Protein AF-A0A2V8YRZ8-F1 (afdb_monomer_lite)

Secondary structure (DSSP, 8-state):
--HHHHHHHTTSS------GGG-S-----PPPPPP-EEEE-HHHHHHH-HHHHHHHHHHHH---EEEEEEEESSHHHHS---TTSPPPSSS-SS--SS---EESS---HHHHTTSS--S-B-SSSTT--HHHHHHHHHHTTT-EEEEEE-----TTSTTGGGTSPPPTTS--

Foldseek 3Di:
DDPVVVVVVVVPDDDDPDPPPPPPDPPPPDDPDDADEDQAAPQQCVFVNQLVVLVCCCVPPVHQEYAYAQFEQDCPRHAADDPPDDHDPDGDPDHDPPRGTFGLADDDCVVCVPPQDDPRHGPPDPPGHSCVRRVVVSVVVNHHYHHDYDPDDDPPRGPCVVVDDAPPVRHD

Structure (mmCIF, N/CA/C/O backbone):
data_AF-A0A2V8YRZ8-F1
#
_entry.id   AF-A0A2V8YRZ8-F1
#
loop_
_atom_site.group_PDB
_atom_site.id
_atom_site.type_symbol
_atom_site.label_atom_id
_atom_site.label_alt_id
_atom_site.label_comp_id
_atom_site.label_asym_id
_atom_site.label_entity_id
_atom_site.label_seq_id
_atom_site.pdbx_PDB_ins_code
_atom_site.Cartn_x
_atom_site.Cartn_y
_atom_site.Cartn_z
_atom_site.occupancy
_atom_site.B_iso_or_equiv
_atom_site.auth_seq_id
_atom_site.auth_comp_id
_atom_site.auth_asym_id
_atom_site.auth_atom_id
_atom_site.pdbx_PDB_model_num
ATOM 1 N N . MET A 1 1 ? 20.603 -13.160 47.004 1.00 51.78 1 MET A N 1
ATOM 2 C CA . MET A 1 1 ? 19.714 -12.010 47.269 1.00 51.78 1 MET A CA 1
ATOM 3 C C . MET A 1 1 ? 18.658 -11.934 46.185 1.00 51.78 1 MET A C 1
ATOM 5 O O . MET A 1 1 ? 18.992 -11.750 45.020 1.00 51.78 1 MET A O 1
ATOM 9 N N . ASN A 1 2 ? 17.401 -12.146 46.560 1.00 67.12 2 ASN A N 1
ATOM 10 C CA . ASN A 1 2 ? 16.240 -12.102 45.666 1.00 67.12 2 ASN A CA 1
ATOM 11 C C . ASN A 1 2 ? 15.573 -10.711 45.749 1.00 67.12 2 ASN A C 1
ATOM 13 O O . ASN A 1 2 ? 15.524 -10.115 46.822 1.00 67.12 2 ASN A O 1
ATOM 17 N N . ARG A 1 3 ? 15.013 -10.206 44.636 1.00 64.44 3 ARG A N 1
ATOM 18 C CA . ARG A 1 3 ? 14.199 -8.968 44.553 1.00 64.44 3 ARG A CA 1
ATOM 19 C C . ARG A 1 3 ? 13.188 -8.796 45.697 1.00 64.44 3 ARG A C 1
ATOM 21 O O . ARG A 1 3 ? 12.926 -7.670 46.107 1.00 64.44 3 ARG A O 1
ATOM 28 N N . ARG A 1 4 ? 12.619 -9.895 46.200 1.00 64.31 4 ARG A N 1
ATOM 29 C CA . ARG A 1 4 ? 11.655 -9.891 47.309 1.00 64.31 4 ARG A CA 1
ATOM 30 C C . ARG A 1 4 ? 12.290 -9.485 48.645 1.00 64.31 4 ARG A C 1
ATOM 32 O O . ARG A 1 4 ? 11.663 -8.743 49.389 1.00 64.31 4 ARG A O 1
ATOM 39 N N . GLU A 1 5 ? 13.524 -9.908 48.912 1.00 63.41 5 GLU A N 1
ATOM 40 C CA . GLU A 1 5 ? 14.254 -9.536 50.133 1.00 63.41 5 GLU A CA 1
ATOM 41 C C . GLU A 1 5 ? 14.641 -8.054 50.098 1.00 63.41 5 GLU A C 1
ATOM 43 O O . GLU A 1 5 ? 14.455 -7.347 51.079 1.00 63.41 5 GLU A O 1
ATOM 48 N N . PHE A 1 6 ? 15.073 -7.546 48.938 1.00 67.19 6 PHE A N 1
ATOM 49 C CA . PHE A 1 6 ? 15.437 -6.134 48.767 1.00 67.19 6 PHE A CA 1
ATOM 50 C C . PHE A 1 6 ? 14.261 -5.172 49.024 1.00 67.19 6 PHE A C 1
ATOM 52 O O . PHE A 1 6 ? 14.433 -4.130 49.651 1.00 67.19 6 PHE A O 1
ATOM 59 N N . MET A 1 7 ? 13.052 -5.537 48.583 1.00 66.56 7 MET A N 1
ATOM 60 C CA . MET A 1 7 ? 11.843 -4.728 48.796 1.00 66.56 7 MET A CA 1
ATOM 61 C C . MET A 1 7 ? 11.386 -4.701 50.261 1.00 66.56 7 MET A C 1
ATOM 63 O O . MET A 1 7 ? 10.820 -3.706 50.704 1.00 66.56 7 MET A O 1
ATOM 67 N N . GLN A 1 8 ? 11.633 -5.770 51.022 1.00 56.19 8 GLN A N 1
ATOM 68 C CA . GLN A 1 8 ? 11.263 -5.826 52.438 1.00 56.19 8 GLN A CA 1
ATOM 69 C C . GLN A 1 8 ? 12.198 -4.976 53.305 1.00 56.19 8 GLN A C 1
ATOM 71 O O . GLN A 1 8 ? 11.739 -4.338 54.249 1.00 56.19 8 GLN A O 1
ATOM 76 N N . THR A 1 9 ? 13.481 -4.878 52.946 1.00 54.22 9 THR A N 1
ATOM 77 C CA . THR A 1 9 ? 14.449 -4.045 53.677 1.00 54.22 9 THR A CA 1
ATOM 78 C C . THR A 1 9 ? 14.225 -2.542 53.461 1.00 54.22 9 THR A C 1
ATOM 80 O O . THR A 1 9 ? 14.548 -1.743 54.336 1.00 54.22 9 THR A O 1
ATOM 83 N N . ALA A 1 10 ? 13.619 -2.135 52.338 1.00 52.03 10 ALA A N 1
ATOM 84 C CA . ALA A 1 10 ? 13.367 -0.725 52.018 1.00 52.03 10 ALA A CA 1
ATOM 85 C C . ALA A 1 10 ? 12.215 -0.083 52.824 1.00 52.03 10 ALA A C 1
ATOM 87 O O . ALA A 1 10 ? 12.113 1.139 52.870 1.00 52.03 10 ALA A O 1
ATOM 88 N N . LEU A 1 11 ? 11.366 -0.879 53.483 1.00 48.22 11 LEU A N 1
ATOM 89 C CA . LEU A 1 11 ? 10.235 -0.387 54.285 1.00 48.22 11 LEU A CA 1
ATOM 90 C C . LEU A 1 11 ? 10.583 -0.149 55.768 1.00 48.22 11 LEU A C 1
ATOM 92 O O . LEU A 1 11 ? 9.732 0.301 56.529 1.00 48.22 11 LEU A O 1
ATOM 96 N N . GLY A 1 12 ? 11.816 -0.450 56.190 1.00 52.81 12 GLY A N 1
ATOM 97 C CA . GLY A 1 12 ? 12.195 -0.508 57.607 1.00 52.81 12 GLY A CA 1
ATOM 98 C C . GLY A 1 12 ? 12.872 0.726 58.212 1.00 52.81 12 GLY A C 1
ATOM 99 O O . GLY A 1 12 ? 13.156 0.705 59.405 1.00 52.81 12 GLY A O 1
ATOM 100 N N . ALA A 1 13 ? 13.160 1.792 57.459 1.00 52.31 13 ALA A N 1
ATOM 101 C CA . ALA A 1 13 ? 13.890 2.934 58.018 1.00 52.31 13 ALA A CA 1
ATOM 102 C C . ALA A 1 13 ? 13.554 4.265 57.332 1.00 52.31 13 ALA A C 1
ATOM 104 O O . ALA A 1 13 ? 14.232 4.659 56.390 1.00 52.31 13 ALA A O 1
ATOM 105 N N . ALA A 1 14 ? 12.523 4.956 57.832 1.00 47.19 14 ALA A N 1
ATOM 106 C CA . ALA A 1 14 ? 12.484 6.415 58.004 1.00 47.19 14 ALA A CA 1
ATOM 107 C C . ALA A 1 14 ? 11.095 6.836 58.513 1.00 47.19 14 ALA A C 1
ATOM 109 O O . ALA A 1 14 ? 10.161 7.024 57.737 1.00 47.19 14 ALA A O 1
ATOM 110 N N . VAL A 1 15 ? 10.963 7.024 59.828 1.00 52.25 15 VAL A N 1
ATOM 111 C CA . VAL A 1 15 ? 9.918 7.896 60.373 1.00 52.25 15 VAL A CA 1
ATOM 112 C C . VAL A 1 15 ? 10.391 9.327 60.133 1.00 52.25 15 VAL A C 1
ATOM 114 O O . VAL A 1 15 ? 11.223 9.847 60.871 1.00 52.25 15 VAL A O 1
ATOM 117 N N . LEU A 1 16 ? 9.892 9.945 59.067 1.00 47.53 16 LEU A N 1
ATOM 118 C CA . LEU A 1 16 ? 9.910 11.390 58.876 1.00 47.53 16 LEU A CA 1
ATOM 119 C C . LEU A 1 16 ? 8.460 11.814 58.661 1.00 47.53 16 LEU A C 1
ATOM 121 O O . LEU A 1 16 ? 7.793 11.351 57.738 1.00 47.53 16 LEU A O 1
ATOM 125 N N . THR A 1 17 ? 7.962 12.662 59.553 1.00 52.53 17 THR A N 1
ATOM 126 C CA . THR A 1 17 ? 6.680 13.351 59.418 1.00 52.53 17 THR A CA 1
ATOM 127 C C . THR A 1 17 ? 6.748 14.260 58.193 1.00 52.53 17 THR A C 1
ATOM 129 O O . THR A 1 17 ? 7.274 15.369 58.266 1.00 52.53 17 THR A 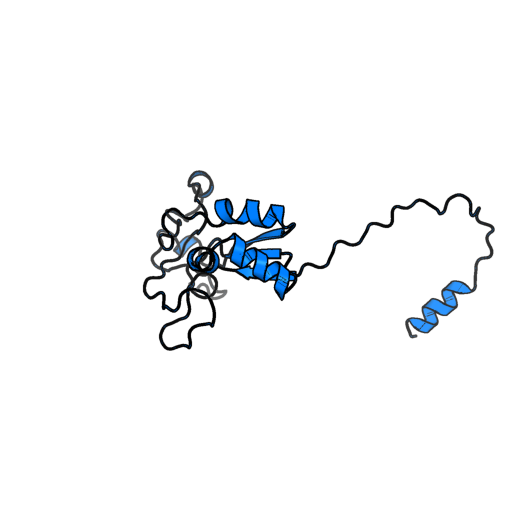O 1
ATOM 132 N N . VAL A 1 18 ? 6.270 13.765 57.053 1.00 47.28 18 VAL A N 1
ATOM 133 C CA . VAL A 1 18 ? 6.090 14.549 55.830 1.00 47.28 18 VAL A CA 1
ATOM 134 C C . VAL A 1 18 ? 4.617 14.925 55.744 1.00 47.28 18 VAL A C 1
ATOM 136 O O . VAL A 1 18 ? 3.754 14.048 55.760 1.00 47.28 18 VAL A O 1
ATOM 139 N N . ASP A 1 19 ? 4.351 16.230 55.674 1.00 45.72 19 ASP A N 1
ATOM 140 C CA . ASP A 1 19 ? 3.040 16.818 55.402 1.00 45.72 19 ASP A CA 1
ATOM 141 C C . ASP A 1 19 ? 2.314 16.060 54.280 1.00 45.72 19 ASP A C 1
ATOM 143 O O . ASP A 1 19 ? 2.697 16.099 53.109 1.00 45.72 19 ASP A O 1
ATOM 147 N N . THR A 1 20 ? 1.218 15.389 54.628 1.00 49.53 20 THR A N 1
ATOM 148 C CA . THR A 1 20 ? 0.373 14.621 53.700 1.00 49.53 20 THR A CA 1
ATOM 149 C C . THR A 1 20 ? -0.497 15.506 52.799 1.00 49.53 20 THR A C 1
ATOM 151 O O . THR A 1 20 ? -1.265 15.000 51.985 1.00 49.53 20 THR A O 1
ATOM 154 N N . ALA A 1 21 ? -0.357 16.832 52.875 1.00 49.47 21 ALA A N 1
ATOM 155 C CA . ALA A 1 21 ? -1.222 17.786 52.181 1.00 49.47 21 ALA A CA 1
ATOM 156 C C . ALA A 1 21 ? -0.787 18.144 50.743 1.00 49.47 21 ALA A C 1
ATOM 158 O O . ALA A 1 21 ? -1.409 19.001 50.118 1.00 49.47 21 ALA A O 1
ATOM 159 N N . ARG A 1 22 ? 0.266 17.525 50.185 1.00 50.34 22 ARG A N 1
ATOM 160 C CA . ARG A 1 22 ? 0.750 17.838 48.819 1.00 50.34 22 ARG A CA 1
ATOM 161 C C . ARG A 1 22 ? 1.078 16.640 47.923 1.00 50.34 22 ARG A C 1
ATOM 163 O O . ARG A 1 22 ? 1.748 16.801 46.909 1.00 50.34 22 ARG A O 1
ATOM 170 N N . ALA A 1 23 ? 0.568 15.452 48.239 1.00 50.47 23 ALA A N 1
ATOM 171 C CA . ALA A 1 23 ? 0.770 14.2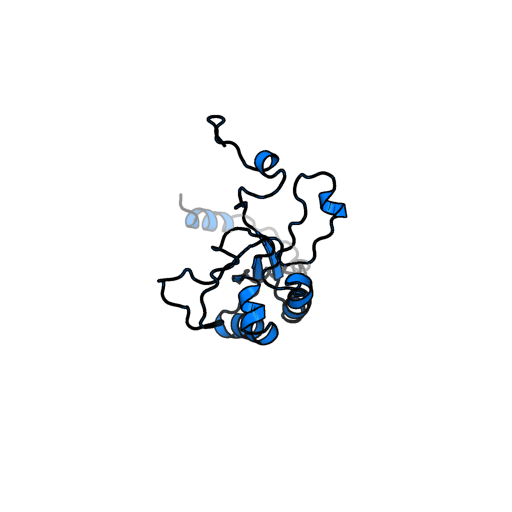52 47.415 1.00 50.47 23 ALA A CA 1
ATOM 172 C C . ALA A 1 23 ? -0.425 13.907 46.502 1.00 50.47 23 ALA A C 1
ATOM 174 O O . ALA A 1 23 ? -0.556 12.765 46.071 1.00 50.47 23 ALA A O 1
ATOM 175 N N . ALA A 1 24 ? -1.303 14.865 46.202 1.00 56.06 24 ALA A N 1
ATOM 176 C CA . ALA A 1 24 ? -2.483 14.640 45.373 1.00 56.06 24 ALA A CA 1
ATOM 177 C C . ALA A 1 24 ? -2.587 15.703 44.274 1.00 56.06 24 ALA A C 1
ATOM 179 O O . ALA A 1 24 ? -3.411 16.594 44.390 1.00 56.06 24 ALA A O 1
ATOM 180 N N . ASP A 1 25 ? -1.700 15.646 43.273 1.00 56.97 25 ASP A N 1
ATOM 181 C CA . ASP A 1 25 ? -2.041 15.965 41.869 1.00 56.97 25 ASP A CA 1
ATOM 182 C C . ASP A 1 25 ? -0.844 15.770 40.920 1.00 56.97 25 ASP A C 1
ATOM 184 O O . ASP A 1 25 ? -0.484 16.628 40.115 1.00 56.97 25 ASP A O 1
ATOM 188 N N . THR A 1 26 ? -0.161 14.624 40.999 1.00 58.34 26 THR A N 1
ATOM 189 C CA . THR A 1 26 ? 0.648 14.231 39.837 1.00 58.34 26 THR A CA 1
ATOM 190 C C . THR A 1 26 ? -0.321 13.569 38.866 1.00 58.34 26 THR A C 1
ATOM 192 O O . THR A 1 26 ? -0.797 12.482 39.199 1.00 58.34 26 THR A O 1
ATOM 195 N N . PRO A 1 27 ? -0.662 14.171 37.705 1.00 58.66 27 PRO A N 1
ATOM 196 C CA . PRO A 1 27 ? -1.512 13.503 36.736 1.00 58.66 27 PRO A CA 1
ATOM 197 C C . PRO A 1 27 ? -0.825 12.195 36.375 1.00 58.66 27 PRO A C 1
ATOM 199 O O . PRO A 1 27 ? 0.260 12.178 35.785 1.00 58.66 27 PRO A O 1
ATOM 202 N N . GLN A 1 28 ? -1.430 11.089 36.800 1.00 62.88 28 GLN A N 1
ATOM 203 C CA . GLN A 1 28 ? -0.944 9.766 36.479 1.00 62.88 28 GLN A CA 1
ATOM 204 C C . GLN A 1 28 ? -1.065 9.641 34.968 1.00 62.88 28 GLN A C 1
ATOM 206 O O . GLN A 1 28 ? -2.160 9.439 34.445 1.00 62.88 28 GLN A O 1
ATOM 211 N N . ARG A 1 29 ? 0.052 9.862 34.260 1.00 65.56 29 ARG A N 1
ATOM 212 C CA . ARG A 1 29 ? 0.131 9.728 32.804 1.00 65.56 29 ARG A CA 1
ATOM 213 C C . ARG A 1 29 ? -0.464 8.371 32.464 1.00 65.56 29 ARG A C 1
ATOM 215 O O . ARG A 1 29 ? 0.150 7.341 32.751 1.00 65.56 29 ARG A O 1
ATOM 222 N N . GLN A 1 30 ? -1.669 8.378 31.896 1.00 73.81 30 GLN A N 1
ATOM 223 C CA . GLN A 1 30 ? -2.284 7.164 31.394 1.00 73.81 30 GLN A CA 1
ATOM 224 C C . GLN A 1 30 ? -1.292 6.569 30.404 1.00 73.81 30 GLN A C 1
ATOM 226 O O . GLN A 1 30 ? -0.871 7.229 29.449 1.00 73.81 30 GLN A O 1
ATOM 231 N N . ARG A 1 31 ? -0.835 5.346 30.688 1.00 77.69 31 ARG A N 1
ATOM 232 C CA . ARG A 1 31 ? 0.036 4.640 29.757 1.00 77.69 31 ARG A CA 1
ATOM 233 C C . ARG A 1 31 ? -0.746 4.499 28.451 1.00 77.69 31 ARG A C 1
ATOM 235 O O . ARG A 1 31 ? -1.888 4.042 28.511 1.00 77.69 31 ARG A O 1
ATOM 242 N N . PRO A 1 32 ? -0.167 4.885 27.302 1.00 80.62 32 PRO A N 1
ATOM 243 C CA . PRO A 1 32 ? -0.818 4.669 26.022 1.00 80.62 32 PRO A CA 1
ATOM 244 C C . PRO A 1 32 ? -1.233 3.203 25.892 1.00 80.62 32 PRO A C 1
ATOM 246 O O . PRO A 1 32 ? -0.493 2.316 26.333 1.00 80.62 32 PRO A O 1
ATOM 249 N N . ALA A 1 33 ? -2.397 2.958 25.290 1.00 85.94 33 ALA A N 1
ATOM 250 C CA . ALA A 1 33 ? -2.820 1.603 24.964 1.00 85.94 33 ALA A CA 1
ATOM 251 C C . ALA A 1 33 ? -1.717 0.885 24.156 1.00 85.94 33 ALA A C 1
ATOM 253 O O . ALA A 1 33 ? -1.040 1.532 23.341 1.00 85.94 33 ALA A O 1
ATOM 254 N N . PRO A 1 34 ? -1.505 -0.427 24.377 1.00 93.06 34 PRO A N 1
ATOM 255 C CA . PRO A 1 34 ? -0.549 -1.190 23.589 1.00 93.06 34 PRO A CA 1
ATOM 256 C C . PRO A 1 34 ? -0.942 -1.153 22.110 1.00 93.06 34 PRO A C 1
ATOM 258 O O . PRO A 1 34 ? -2.123 -1.139 21.764 1.00 93.06 34 PRO A O 1
ATOM 261 N N . MET A 1 35 ? 0.060 -1.124 21.236 1.00 95.81 35 MET A N 1
ATOM 262 C CA . MET A 1 35 ? -0.170 -1.164 19.797 1.00 95.81 35 MET A CA 1
ATOM 263 C C . MET A 1 35 ? -0.426 -2.607 19.355 1.00 95.81 35 MET A C 1
ATOM 265 O O . MET A 1 35 ? 0.415 -3.473 19.591 1.00 95.81 35 MET A O 1
ATOM 269 N N . ILE A 1 36 ? -1.555 -2.839 18.690 1.00 98.06 36 ILE A N 1
ATOM 270 C CA . ILE A 1 36 ? -1.892 -4.085 18.001 1.00 98.06 36 ILE A CA 1
ATOM 271 C C . ILE A 1 36 ? -1.863 -3.770 16.507 1.00 98.06 36 ILE A C 1
ATOM 273 O O . ILE A 1 36 ? -2.725 -3.053 15.990 1.00 98.06 36 ILE A O 1
ATOM 277 N N . GLY A 1 37 ? -0.793 -4.224 15.859 1.00 97.94 37 GLY A N 1
ATOM 278 C CA . GLY A 1 37 ? -0.458 -3.886 14.483 1.00 97.94 37 GLY A CA 1
ATOM 279 C C . GLY A 1 37 ? -0.879 -4.954 13.482 1.00 97.94 37 GLY A C 1
ATOM 280 O O . GLY A 1 37 ? -0.767 -6.140 13.782 1.00 97.94 37 GLY A O 1
ATOM 281 N N . ILE A 1 38 ? -1.271 -4.535 12.279 1.00 98.06 38 ILE A N 1
ATOM 282 C CA . ILE A 1 38 ? -1.424 -5.418 11.119 1.00 98.06 38 ILE A CA 1
ATOM 283 C C . ILE A 1 38 ? -0.651 -4.881 9.917 1.00 98.06 38 ILE A C 1
ATOM 285 O O . ILE A 1 38 ? -0.649 -3.680 9.647 1.00 98.06 38 ILE A O 1
ATOM 289 N N . GLN A 1 39 ? 0.002 -5.789 9.205 1.00 97.25 39 GLN A N 1
ATOM 290 C CA . GLN A 1 39 ? 0.609 -5.554 7.903 1.00 97.25 39 GLN A CA 1
ATOM 291 C C . GLN A 1 39 ? -0.448 -5.748 6.817 1.00 97.25 39 GLN A C 1
ATOM 293 O O . GLN A 1 39 ? -1.125 -6.773 6.804 1.00 97.25 39 GLN A O 1
ATOM 298 N N . VAL A 1 40 ? -0.622 -4.763 5.937 1.00 97.31 40 VAL A N 1
ATOM 299 C CA . VAL A 1 40 ? -1.690 -4.792 4.929 1.00 97.31 40 VAL A CA 1
ATOM 300 C C . VAL A 1 40 ? -1.251 -4.125 3.627 1.00 97.31 40 VAL A C 1
ATOM 302 O O . VAL A 1 40 ? -0.681 -3.032 3.632 1.00 97.31 40 VAL A O 1
ATOM 305 N N . GLY A 1 41 ? -1.508 -4.798 2.507 1.00 95.88 41 GLY A N 1
ATOM 306 C CA . GLY A 1 41 ? -1.209 -4.304 1.164 1.00 95.88 41 GLY A CA 1
ATOM 307 C C . GLY A 1 41 ? -2.367 -3.523 0.543 1.00 95.88 41 GLY A C 1
ATOM 308 O O . GLY A 1 41 ? -3.516 -3.629 0.972 1.00 95.88 41 GLY A O 1
ATOM 309 N N . ALA A 1 42 ? -2.072 -2.755 -0.509 1.00 96.88 42 ALA A N 1
ATOM 310 C CA . ALA A 1 42 ? -3.082 -1.989 -1.240 1.00 96.88 42 ALA A CA 1
ATOM 311 C C . ALA A 1 42 ? -4.194 -2.883 -1.827 1.00 96.88 42 ALA A C 1
ATOM 313 O O . ALA A 1 42 ? -5.365 -2.503 -1.785 1.00 96.88 42 ALA A O 1
ATOM 314 N N . ALA A 1 43 ? -3.843 -4.091 -2.285 1.00 95.31 43 ALA A N 1
ATOM 315 C CA . ALA A 1 43 ? -4.776 -5.054 -2.865 1.00 95.31 43 ALA A CA 1
ATOM 316 C C . ALA A 1 43 ? -5.956 -5.394 -1.938 1.00 95.31 43 ALA 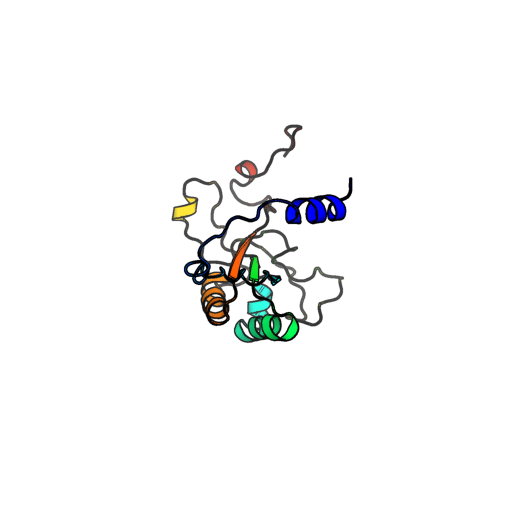A C 1
ATOM 318 O O . ALA A 1 43 ? -7.081 -5.488 -2.419 1.00 95.31 43 ALA A O 1
ATOM 319 N N . SER A 1 44 ? -5.745 -5.493 -0.618 1.00 95.75 44 SER A N 1
ATOM 320 C CA . SER A 1 44 ? -6.828 -5.761 0.342 1.00 95.75 44 SER A CA 1
ATOM 321 C C . SER A 1 44 ? -7.913 -4.682 0.288 1.00 95.75 44 SER A C 1
ATOM 323 O O . SER A 1 44 ? -9.102 -4.985 0.275 1.00 95.75 44 SER A O 1
ATOM 325 N N . PHE A 1 45 ? -7.517 -3.411 0.196 1.00 97.69 45 PHE A N 1
ATOM 326 C CA . PHE A 1 45 ? -8.461 -2.294 0.122 1.00 97.69 45 PHE A CA 1
ATOM 327 C C . PHE A 1 45 ? -9.127 -2.173 -1.249 1.00 97.69 45 PHE A C 1
ATOM 329 O O . PHE A 1 45 ? -10.291 -1.785 -1.324 1.00 97.69 45 PHE A O 1
ATOM 336 N N . VAL A 1 46 ? -8.398 -2.497 -2.319 1.00 96.69 46 VAL A N 1
ATOM 337 C CA . VAL A 1 46 ? -8.931 -2.510 -3.690 1.00 96.69 46 VAL A CA 1
ATOM 338 C C . VAL A 1 46 ? -9.971 -3.616 -3.863 1.00 96.69 46 VAL A C 1
ATOM 340 O O . VAL A 1 46 ? -10.993 -3.400 -4.511 1.00 96.69 46 VAL A O 1
ATOM 343 N N . ASP A 1 47 ? -9.722 -4.789 -3.285 1.00 95.75 47 ASP A N 1
ATOM 344 C CA . ASP A 1 47 ? -10.570 -5.963 -3.469 1.00 95.75 47 ASP A CA 1
ATOM 345 C C . ASP A 1 47 ? -11.790 -5.955 -2.538 1.00 95.75 47 ASP A C 1
ATOM 347 O O . ASP A 1 47 ? -12.888 -6.300 -2.971 1.00 95.75 47 ASP A O 1
ATOM 351 N N . GLU A 1 48 ? -11.617 -5.550 -1.278 1.00 97.00 48 GLU A N 1
ATOM 352 C CA . GLU A 1 48 ? -12.654 -5.682 -0.241 1.00 97.00 48 GLU A CA 1
ATOM 353 C C . GLU A 1 48 ? -13.269 -4.342 0.191 1.00 97.00 48 GLU A C 1
ATOM 355 O O . GLU A 1 48 ? -14.294 -4.310 0.876 1.00 97.00 48 GLU A O 1
ATOM 360 N N . GLY A 1 49 ? -12.667 -3.227 -0.226 1.00 98.06 49 GLY A N 1
ATOM 361 C CA . GLY A 1 49 ? -13.066 -1.879 0.162 1.00 98.06 49 GLY A CA 1
ATOM 362 C C . GLY A 1 49 ? -12.414 -1.401 1.463 1.00 98.06 49 GLY A C 1
ATOM 363 O O . GLY A 1 49 ? -12.095 -2.167 2.369 1.00 98.06 49 GLY A O 1
ATOM 364 N N . ILE A 1 50 ? -12.244 -0.082 1.580 1.00 98.69 50 ILE A N 1
ATOM 365 C CA . ILE A 1 50 ? -11.522 0.542 2.701 1.00 98.69 50 ILE A CA 1
ATOM 366 C C . ILE A 1 50 ? -12.275 0.390 4.022 1.00 98.69 50 ILE A C 1
ATOM 368 O O . ILE A 1 50 ? -11.735 -0.160 4.978 1.00 98.69 50 ILE A O 1
ATOM 372 N N . ASP A 1 51 ? -13.514 0.881 4.089 1.00 98.69 51 ASP A N 1
ATOM 373 C CA . ASP A 1 51 ? -14.292 0.854 5.330 1.00 98.69 51 ASP A CA 1
ATOM 374 C C . ASP A 1 51 ? -14.535 -0.587 5.837 1.00 98.69 51 ASP A C 1
ATOM 376 O O . ASP A 1 51 ? -14.235 -0.834 7.005 1.00 98.69 51 ASP A O 1
ATOM 380 N N . PRO A 1 52 ? -14.940 -1.570 5.000 1.00 98.44 52 PRO A N 1
ATOM 381 C CA . PRO A 1 52 ? -15.121 -2.954 5.448 1.00 98.44 52 PRO A CA 1
ATOM 382 C C . PRO A 1 52 ? -13.862 -3.598 6.041 1.00 98.44 52 PRO A C 1
ATOM 384 O O . PRO A 1 52 ? -13.948 -4.280 7.065 1.00 98.44 52 PRO A O 1
ATOM 387 N N . VAL A 1 53 ? -12.695 -3.377 5.424 1.00 98.31 53 VAL A N 1
ATOM 388 C CA . VAL A 1 53 ? -11.414 -3.908 5.915 1.00 98.31 53 VAL A CA 1
ATOM 389 C C . VAL A 1 53 ? -11.070 -3.305 7.273 1.00 98.31 53 VAL A C 1
ATOM 391 O O . VAL A 1 53 ? -10.782 -4.039 8.220 1.00 98.31 53 VAL A O 1
ATOM 394 N N . LEU A 1 54 ? -11.147 -1.977 7.400 1.00 98.69 54 LEU A N 1
ATOM 395 C CA . LEU A 1 54 ? -10.837 -1.298 8.658 1.00 98.69 54 LEU A CA 1
ATOM 396 C C . LEU A 1 54 ? -11.809 -1.700 9.773 1.00 98.69 54 LEU A C 1
ATOM 398 O O . LEU A 1 54 ? -11.374 -1.963 10.893 1.00 98.69 54 LEU A O 1
ATOM 402 N N . ASP A 1 55 ? -13.102 -1.813 9.470 1.00 98.44 55 ASP A N 1
ATOM 403 C CA . ASP A 1 55 ? -14.114 -2.230 10.443 1.00 98.44 55 ASP A CA 1
ATOM 404 C C . ASP A 1 55 ? -13.880 -3.670 10.913 1.00 98.44 55 ASP A C 1
ATOM 406 O O . ASP A 1 55 ? -13.990 -3.959 12.106 1.00 98.44 55 ASP A O 1
ATOM 410 N N . ARG A 1 56 ? -13.499 -4.577 10.002 1.00 97.88 56 ARG A N 1
ATOM 411 C CA . ARG A 1 56 ? -13.142 -5.964 10.332 1.00 97.88 56 ARG A CA 1
ATOM 412 C C . ARG A 1 56 ? -11.918 -6.026 11.241 1.00 97.88 56 ARG A C 1
ATOM 414 O O . ARG A 1 56 ? -11.963 -6.685 12.276 1.00 97.88 56 ARG A O 1
ATOM 421 N N . PHE A 1 57 ? -10.852 -5.306 10.896 1.00 98.19 57 PHE A N 1
ATOM 422 C CA . PHE A 1 57 ? -9.634 -5.238 11.707 1.00 98.19 57 PHE A CA 1
ATOM 423 C C . PHE A 1 57 ? -9.922 -4.772 13.136 1.00 98.19 57 PHE A C 1
ATOM 425 O O . PHE A 1 57 ? -9.398 -5.330 14.104 1.00 98.19 57 PHE A O 1
ATOM 432 N N . GLN A 1 58 ? -10.790 -3.773 13.277 1.00 97.62 58 GLN A N 1
ATOM 433 C CA . GLN A 1 58 ? -11.162 -3.234 14.575 1.00 97.62 58 GLN A CA 1
ATOM 434 C C . GLN A 1 58 ? -12.057 -4.176 15.381 1.00 97.62 58 GLN A C 1
ATOM 436 O O . GLN A 1 58 ? -11.811 -4.387 16.569 1.00 97.62 58 GLN A O 1
ATOM 441 N N . ARG A 1 59 ? -13.084 -4.736 14.738 1.00 98.06 59 ARG A N 1
ATOM 442 C CA . ARG A 1 59 ? -14.081 -5.597 15.378 1.00 98.06 59 ARG A CA 1
ATOM 443 C C . ARG A 1 59 ? -13.498 -6.942 15.801 1.00 98.06 59 ARG A C 1
ATOM 445 O O . ARG A 1 59 ? -13.769 -7.380 16.912 1.00 98.06 59 ARG A O 1
ATOM 452 N N . ASP A 1 60 ? -12.718 -7.578 14.930 1.00 97.25 60 ASP A N 1
ATOM 453 C CA . ASP A 1 60 ? -12.357 -8.992 15.093 1.00 97.25 60 ASP A CA 1
ATOM 454 C C . ASP A 1 60 ? -11.015 -9.177 15.816 1.00 97.25 60 ASP A C 1
ATOM 456 O O . ASP A 1 60 ? -10.815 -10.177 16.502 1.00 97.25 60 ASP A O 1
ATOM 460 N N . ALA A 1 61 ? -10.096 -8.214 15.685 1.00 96.75 61 ALA A N 1
ATOM 461 C CA . ALA A 1 61 ? -8.733 -8.326 16.215 1.00 96.75 61 ALA A CA 1
ATOM 462 C C . ALA A 1 61 ? -8.267 -7.099 17.016 1.00 96.75 61 ALA A C 1
ATOM 464 O O . ALA A 1 61 ? -7.109 -7.044 17.432 1.00 96.75 61 ALA A O 1
ATOM 465 N N . HIS A 1 62 ? -9.146 -6.115 17.247 1.00 97.56 62 HIS A N 1
ATOM 466 C CA . HIS A 1 62 ? -8.828 -4.878 17.972 1.00 97.56 62 HIS A CA 1
ATOM 467 C C . HIS A 1 62 ? -7.586 -4.147 17.436 1.00 97.56 62 HIS A C 1
ATOM 469 O O . HIS A 1 62 ? -6.858 -3.495 18.191 1.00 97.56 62 HIS A O 1
ATOM 475 N N . ILE A 1 63 ? -7.341 -4.247 16.125 1.00 98.56 63 ILE A N 1
ATOM 476 C CA . ILE A 1 63 ? -6.219 -3.572 15.475 1.00 98.56 63 ILE A CA 1
ATOM 477 C C . ILE A 1 63 ? -6.329 -2.064 15.710 1.00 98.56 63 ILE A C 1
ATOM 479 O O . ILE A 1 63 ? -7.370 -1.448 15.474 1.00 98.56 63 ILE A O 1
ATOM 483 N N . ASN A 1 64 ? -5.224 -1.461 16.144 1.00 98.06 64 ASN A N 1
ATOM 484 C CA . ASN A 1 64 ? -5.094 -0.016 16.332 1.00 98.06 64 ASN A CA 1
ATOM 485 C C . ASN A 1 64 ? -3.849 0.568 15.638 1.00 98.06 64 ASN A C 1
ATOM 487 O O . ASN A 1 64 ? -3.552 1.756 15.792 1.00 98.06 64 ASN A O 1
ATOM 491 N N . GLY A 1 65 ? -3.127 -0.253 14.871 1.00 98.38 65 GLY A N 1
ATOM 492 C CA . GLY A 1 65 ? -1.984 0.144 14.058 1.00 98.38 65 GLY A CA 1
ATOM 493 C C . GLY A 1 65 ? -2.002 -0.534 12.689 1.00 98.38 65 GLY A C 1
ATOM 494 O O . GLY A 1 65 ? -2.052 -1.756 12.599 1.00 98.38 65 GLY A O 1
ATOM 495 N N . LEU A 1 66 ? -1.925 0.256 11.624 1.00 98.62 66 LEU A N 1
ATOM 496 C CA . LEU A 1 66 ? -1.784 -0.203 10.247 1.00 98.62 66 LEU A CA 1
ATOM 497 C C . LEU A 1 66 ? -0.340 -0.004 9.795 1.00 98.62 66 LEU A C 1
ATOM 499 O O . LEU A 1 66 ? 0.186 1.105 9.862 1.00 98.62 66 LEU A O 1
ATOM 503 N N . PHE A 1 67 ? 0.274 -1.067 9.297 1.00 98.25 67 PHE A N 1
ATOM 504 C CA . PHE A 1 67 ? 1.548 -1.057 8.590 1.00 98.25 67 PHE A CA 1
ATOM 505 C C . PHE A 1 67 ? 1.236 -1.279 7.115 1.00 98.25 67 PHE A C 1
ATOM 507 O O . PHE A 1 67 ? 1.123 -2.414 6.652 1.00 98.25 67 PHE A O 1
ATOM 514 N N . ILE A 1 68 ? 1.001 -0.182 6.398 1.00 98.19 68 ILE A N 1
ATOM 515 C CA . ILE A 1 68 ? 0.556 -0.235 5.005 1.00 98.19 68 ILE A CA 1
ATOM 516 C C . ILE A 1 68 ? 1.778 -0.446 4.123 1.00 98.19 68 ILE A C 1
ATOM 518 O O . ILE A 1 68 ? 2.707 0.358 4.193 1.00 98.19 68 ILE A O 1
ATOM 522 N N . ALA A 1 69 ? 1.771 -1.484 3.285 1.00 97.12 69 ALA A N 1
ATOM 523 C CA . ALA A 1 69 ? 2.802 -1.699 2.274 1.00 97.12 69 ALA A CA 1
ATOM 524 C C . ALA A 1 69 ? 2.711 -0.604 1.197 1.00 97.12 69 ALA A C 1
ATOM 526 O O . ALA A 1 69 ? 2.028 -0.745 0.184 1.00 97.12 69 ALA A O 1
ATOM 527 N N . THR A 1 70 ? 3.357 0.534 1.447 1.00 96.88 70 THR A N 1
ATOM 528 C CA . THR A 1 70 ? 3.314 1.708 0.566 1.00 96.88 70 THR A CA 1
ATOM 529 C C . THR A 1 70 ? 4.302 1.601 -0.582 1.00 96.88 70 THR A C 1
ATOM 531 O O . THR A 1 70 ? 4.101 2.232 -1.612 1.00 96.88 70 THR A O 1
ATOM 534 N N . PHE A 1 71 ? 5.376 0.828 -0.412 1.00 95.00 71 PHE A N 1
ATOM 535 C CA . PHE A 1 71 ? 6.418 0.669 -1.419 1.00 95.00 71 PHE A CA 1
ATOM 536 C C . PHE A 1 71 ? 7.011 -0.740 -1.387 1.00 95.00 71 PHE A C 1
ATOM 538 O O . PHE A 1 71 ? 7.465 -1.190 -0.336 1.00 95.00 71 PHE A O 1
ATOM 545 N N . SER A 1 72 ? 6.996 -1.436 -2.523 1.00 94.44 72 SER A N 1
ATOM 546 C CA . SER A 1 72 ? 7.496 -2.810 -2.641 1.00 94.44 72 SER A CA 1
ATOM 547 C C . SER A 1 72 ? 7.561 -3.246 -4.103 1.00 94.44 72 SER A C 1
ATOM 549 O O . SER A 1 72 ? 6.624 -2.995 -4.859 1.00 94.44 72 SER A O 1
ATOM 551 N N . TYR A 1 73 ? 8.641 -3.926 -4.499 1.00 93.75 73 TYR A N 1
ATOM 552 C CA . TYR A 1 73 ? 8.706 -4.657 -5.774 1.00 93.75 73 TYR A CA 1
ATOM 553 C C . TYR A 1 73 ? 8.631 -6.178 -5.607 1.00 93.75 73 TYR A C 1
ATOM 555 O O . TYR A 1 73 ? 8.593 -6.908 -6.599 1.00 93.75 73 TYR A O 1
ATOM 563 N N . GLY A 1 74 ? 8.635 -6.676 -4.375 1.00 90.62 74 GLY A N 1
ATOM 564 C CA . GLY A 1 74 ? 8.406 -8.070 -4.048 1.00 90.62 74 GLY A CA 1
ATOM 565 C C . GLY A 1 74 ? 6.926 -8.368 -3.828 1.00 90.62 74 GLY A C 1
ATOM 566 O O . GLY A 1 74 ? 6.103 -7.533 -3.473 1.00 90.62 74 GLY A O 1
ATOM 567 N N . ARG A 1 75 ? 6.560 -9.628 -4.036 1.00 90.38 75 ARG A N 1
ATOM 568 C CA . ARG A 1 75 ? 5.170 -10.067 -3.870 1.00 90.38 75 ARG A CA 1
ATOM 569 C C . ARG A 1 75 ? 4.784 -10.294 -2.413 1.00 90.38 75 ARG A C 1
ATOM 571 O O . ARG A 1 75 ? 3.601 -10.384 -2.123 1.00 90.38 75 ARG A O 1
ATOM 578 N N . GLY A 1 76 ? 5.766 -10.425 -1.520 1.00 89.00 76 GLY A N 1
ATOM 579 C CA . GLY A 1 76 ? 5.546 -10.881 -0.147 1.00 89.00 76 GLY A CA 1
ATOM 580 C C . GLY A 1 76 ? 4.634 -9.962 0.659 1.00 89.00 76 GLY A C 1
ATOM 581 O O . GLY A 1 76 ? 3.852 -10.454 1.465 1.00 89.00 76 GLY A O 1
ATOM 582 N N . ILE A 1 77 ? 4.715 -8.650 0.417 1.00 91.56 77 ILE A N 1
ATOM 583 C CA . ILE A 1 77 ? 3.987 -7.651 1.210 1.00 91.56 77 ILE A CA 1
ATOM 584 C C . ILE A 1 77 ? 2.924 -6.887 0.415 1.00 91.56 77 ILE A C 1
ATOM 586 O O . ILE A 1 77 ? 2.028 -6.286 1.004 1.00 91.56 77 ILE A O 1
ATOM 590 N N . ALA A 1 78 ? 3.026 -6.902 -0.916 1.00 91.75 78 ALA A N 1
ATOM 591 C CA . ALA A 1 78 ? 2.168 -6.123 -1.805 1.00 91.75 78 ALA A CA 1
ATOM 592 C C . ALA A 1 78 ? 1.445 -6.957 -2.874 1.00 91.75 78 ALA A C 1
ATOM 594 O O . ALA A 1 78 ? 0.479 -6.477 -3.461 1.00 91.75 78 ALA A O 1
ATOM 595 N N . GLY A 1 79 ? 1.891 -8.189 -3.135 1.00 88.81 79 GLY A N 1
ATOM 596 C CA . GLY A 1 79 ? 1.298 -9.057 -4.147 1.00 88.81 79 GLY A CA 1
ATOM 597 C C . GLY A 1 79 ? 0.166 -9.925 -3.602 1.00 88.81 79 GLY A C 1
ATOM 598 O O . GLY A 1 79 ? 0.026 -10.131 -2.397 1.00 88.81 79 GLY A O 1
ATOM 599 N N . ARG A 1 80 ? -0.624 -10.499 -4.516 1.00 91.62 80 ARG A N 1
ATOM 600 C CA . ARG A 1 80 ? -1.542 -11.601 -4.185 1.00 91.62 80 ARG A CA 1
ATOM 601 C C . ARG A 1 80 ? -0.791 -12.929 -4.077 1.00 91.62 80 ARG A C 1
ATOM 603 O O . ARG A 1 80 ? 0.364 -13.053 -4.510 1.00 91.62 80 ARG A O 1
ATOM 610 N N . GLN A 1 81 ? -1.502 -13.938 -3.571 1.00 91.62 81 GLN A N 1
ATOM 611 C CA . GLN A 1 81 ? -1.040 -15.322 -3.494 1.00 91.62 81 GLN A CA 1
ATOM 612 C C . GLN A 1 81 ? -0.382 -15.781 -4.807 1.00 91.62 81 GLN A C 1
ATOM 614 O O . GLN A 1 81 ? -0.787 -15.385 -5.904 1.00 91.62 81 GLN A O 1
ATOM 619 N N . VAL A 1 82 ? 0.659 -16.606 -4.696 1.00 90.38 82 VAL A N 1
ATOM 620 C CA . VAL A 1 82 ? 1.371 -17.141 -5.861 1.00 90.38 82 VAL A CA 1
ATOM 621 C C . VAL A 1 82 ? 0.594 -18.305 -6.496 1.00 90.38 82 VAL A C 1
ATOM 623 O O . VAL A 1 82 ? 0.010 -19.114 -5.768 1.00 90.38 82 VAL A O 1
ATOM 626 N N . PRO A 1 83 ? 0.583 -18.430 -7.838 1.00 92.19 83 PRO A N 1
ATOM 627 C CA . PRO A 1 83 ? -0.084 -19.535 -8.520 1.00 92.19 83 PRO A CA 1
ATOM 628 C C . PRO A 1 83 ? 0.340 -20.912 -7.997 1.00 92.19 83 PRO A C 1
ATOM 630 O O . PRO A 1 83 ? 1.520 -21.160 -7.751 1.00 92.19 83 PRO A O 1
ATOM 633 N N . GLY A 1 84 ? -0.632 -21.816 -7.851 1.00 92.31 84 GLY A N 1
ATOM 634 C CA . GLY A 1 84 ? -0.410 -23.178 -7.353 1.00 92.31 84 GLY A CA 1
ATOM 635 C C . GLY A 1 84 ? -0.461 -23.319 -5.830 1.00 92.31 84 GLY A C 1
ATOM 636 O O . GLY A 1 84 ? -0.418 -24.441 -5.332 1.00 92.31 84 GLY A O 1
ATOM 637 N N . GLN A 1 85 ? -0.598 -22.216 -5.090 1.00 92.25 85 GLN A N 1
ATOM 638 C CA . GLN A 1 85 ? -0.889 -22.234 -3.656 1.00 92.25 85 GLN A CA 1
ATOM 639 C C . GLN A 1 85 ? -2.381 -21.976 -3.399 1.00 92.25 85 GLN A C 1
ATOM 641 O O . GLN A 1 85 ? -3.003 -21.241 -4.17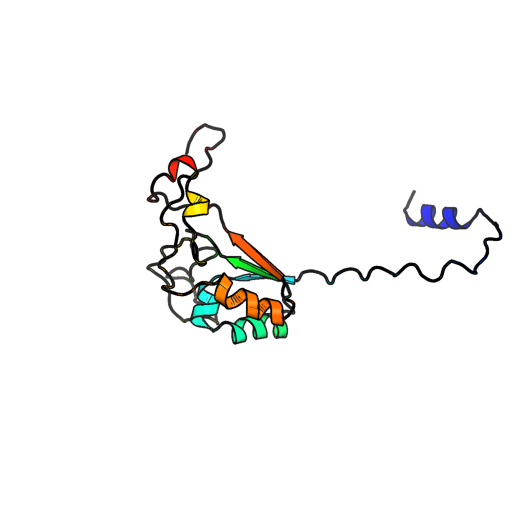4 1.00 92.25 85 GLN A O 1
ATOM 646 N N . PRO A 1 86 ? -2.973 -22.533 -2.325 1.00 94.38 86 PRO A N 1
ATOM 647 C CA . PRO A 1 86 ? -4.351 -22.235 -1.951 1.00 94.38 86 PRO A CA 1
ATOM 648 C C . PRO A 1 86 ? -4.580 -20.728 -1.792 1.00 94.38 86 PRO A C 1
ATOM 650 O O . PRO A 1 86 ? -3.777 -20.026 -1.165 1.00 94.38 86 PRO A O 1
ATOM 653 N N . LEU A 1 87 ? -5.675 -20.238 -2.374 1.00 94.31 87 LEU A N 1
ATOM 654 C CA . LEU A 1 87 ? -6.110 -18.858 -2.196 1.00 94.31 87 LEU A CA 1
ATOM 655 C C . LEU A 1 87 ? -6.612 -18.649 -0.758 1.00 94.31 87 LEU A C 1
ATOM 657 O O . LEU A 1 87 ? -7.157 -19.582 -0.161 1.00 94.31 87 LEU A O 1
ATOM 661 N N . PRO A 1 88 ? -6.414 -17.450 -0.189 1.00 92.19 88 PRO A N 1
ATOM 662 C CA . PRO A 1 88 ? -6.987 -17.111 1.103 1.00 92.19 88 PRO A CA 1
ATOM 663 C C . PRO A 1 88 ? -8.520 -17.074 1.036 1.00 92.19 88 PRO A C 1
ATOM 665 O O . PRO A 1 88 ? -9.123 -16.975 -0.030 1.00 92.19 88 PRO A O 1
ATOM 668 N N . ASP A 1 89 ? -9.153 -17.105 2.202 1.00 92.88 89 ASP A N 1
ATOM 669 C CA . ASP A 1 89 ? -10.607 -17.016 2.382 1.00 92.88 89 ASP A CA 1
ATOM 670 C C . ASP A 1 89 ? -11.178 -15.588 2.237 1.00 92.88 89 ASP A C 1
ATOM 672 O O . ASP A 1 89 ? -12.366 -15.362 2.472 1.00 92.88 89 ASP A O 1
ATOM 676 N N . HIS A 1 90 ? -10.343 -14.625 1.849 1.00 91.88 90 HIS A N 1
ATOM 677 C CA . HIS A 1 90 ? -10.670 -13.211 1.679 1.00 91.88 90 HIS A CA 1
ATOM 678 C C . HIS A 1 90 ? -9.993 -12.639 0.424 1.00 91.88 90 HIS A C 1
ATOM 680 O O . HIS A 1 90 ? -9.249 -13.335 -0.271 1.00 91.88 90 HIS A O 1
ATOM 686 N N . GLY A 1 91 ? -10.274 -11.371 0.118 1.00 92.44 91 GLY A N 1
ATOM 687 C CA . GLY A 1 91 ? -9.878 -10.744 -1.140 1.00 92.44 91 GLY A CA 1
ATOM 688 C C . GLY A 1 91 ? -10.536 -11.387 -2.364 1.00 92.44 91 GLY A C 1
ATOM 689 O O . GLY A 1 91 ? -11.436 -12.231 -2.266 1.00 92.44 91 GLY A O 1
ATOM 690 N N . LYS A 1 92 ? -10.088 -10.987 -3.555 1.00 92.25 92 LYS A N 1
ATOM 691 C CA . LYS A 1 92 ? -10.531 -11.644 -4.786 1.00 92.25 92 LYS A CA 1
ATOM 692 C C . LYS A 1 92 ? -9.951 -13.048 -4.886 1.00 92.25 92 LYS A C 1
ATOM 694 O O . LYS A 1 92 ? -8.776 -13.280 -4.611 1.00 92.25 92 LYS A O 1
ATOM 699 N N . GLN A 1 93 ? -10.777 -13.974 -5.364 1.00 94.19 93 GLN A N 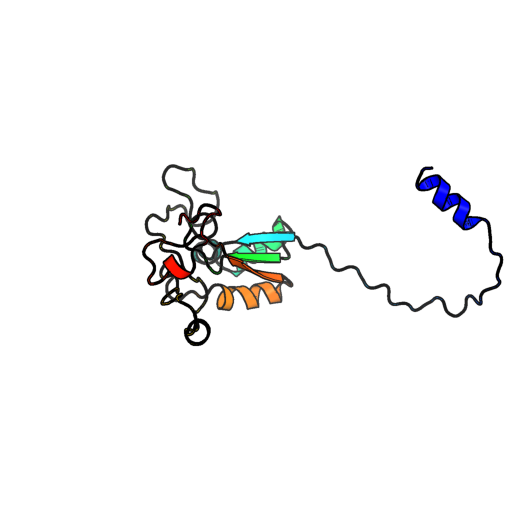1
ATOM 700 C CA . GLN A 1 93 ? -10.395 -15.364 -5.609 1.00 94.19 93 GLN A CA 1
ATOM 701 C C . GLN A 1 93 ? -9.648 -15.504 -6.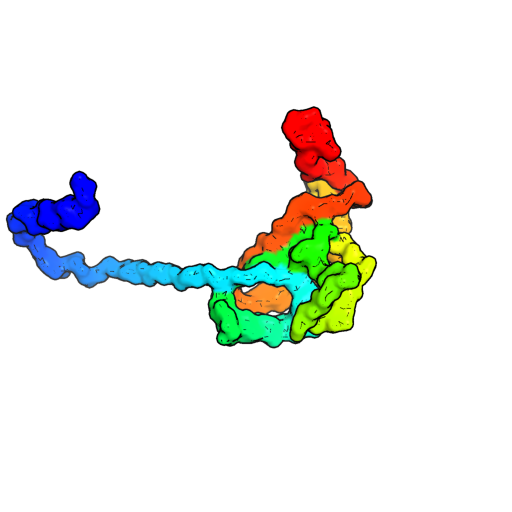945 1.00 94.19 93 GLN A C 1
ATOM 703 O O . GLN A 1 93 ? -10.064 -16.238 -7.839 1.00 94.19 93 GLN A O 1
ATOM 708 N N . GLU A 1 94 ? -8.553 -14.759 -7.092 1.00 91.81 94 GLU A N 1
ATOM 709 C CA . GLU A 1 94 ? -7.726 -14.726 -8.296 1.00 91.81 94 GLU A CA 1
ATOM 710 C C . GLU A 1 94 ? -6.241 -14.575 -7.948 1.00 91.81 94 GLU A C 1
ATOM 712 O O . GLU A 1 94 ? -5.860 -13.909 -6.982 1.00 91.81 94 GLU A O 1
ATOM 717 N N . TYR A 1 95 ? -5.381 -15.186 -8.763 1.00 92.31 95 TYR A N 1
ATOM 718 C CA . TYR A 1 95 ? -3.948 -14.930 -8.694 1.00 92.31 95 TYR A CA 1
ATOM 719 C C . TYR A 1 95 ? -3.611 -13.643 -9.439 1.00 92.31 95 TYR A C 1
ATOM 721 O O . TYR A 1 95 ? -4.164 -13.357 -10.497 1.00 92.31 95 TYR A O 1
ATOM 729 N N . ASP A 1 96 ? -2.621 -12.915 -8.935 1.00 88.00 96 ASP A N 1
ATOM 730 C CA . ASP A 1 96 ? -2.019 -11.813 -9.676 1.00 88.00 96 ASP A CA 1
ATOM 731 C C . ASP A 1 96 ? -0.767 -12.307 -10.406 1.00 88.00 96 ASP A C 1
ATOM 733 O O . ASP A 1 96 ? 0.303 -12.405 -9.808 1.00 88.00 96 ASP A O 1
ATOM 737 N N . THR A 1 97 ? -0.876 -12.652 -11.686 1.00 89.12 97 THR A N 1
ATOM 738 C CA . THR A 1 97 ? 0.279 -13.094 -12.489 1.00 89.12 97 THR A CA 1
ATOM 739 C C . THR A 1 97 ? 1.068 -11.940 -13.106 1.00 89.12 97 THR A C 1
ATOM 741 O O . THR A 1 97 ? 2.133 -12.184 -13.666 1.00 89.12 97 THR A O 1
ATOM 744 N N . ALA A 1 98 ? 0.560 -10.708 -13.021 1.00 91.19 98 ALA A N 1
ATOM 745 C CA . ALA A 1 98 ? 1.121 -9.530 -13.680 1.00 91.19 98 ALA A CA 1
ATOM 746 C C . ALA A 1 98 ? 1.678 -8.486 -12.695 1.00 91.19 98 ALA A C 1
ATOM 748 O O . ALA A 1 98 ? 2.023 -7.389 -13.126 1.00 91.19 98 ALA A O 1
ATOM 749 N N . PHE A 1 99 ? 1.788 -8.837 -11.408 1.00 93.69 99 PHE A N 1
ATOM 750 C CA . PHE A 1 99 ? 2.348 -7.986 -10.361 1.00 93.69 99 PHE A CA 1
ATOM 751 C C . PHE A 1 99 ? 3.635 -7.284 -10.804 1.00 93.69 99 PHE A C 1
ATOM 753 O O . PHE A 1 99 ? 4.641 -7.931 -11.116 1.00 93.69 99 PHE A O 1
ATOM 760 N N . HIS A 1 100 ? 3.603 -5.957 -10.782 1.00 94.62 100 HIS A N 1
ATOM 761 C CA . HIS A 1 100 ? 4.717 -5.107 -11.160 1.00 94.62 100 HIS A CA 1
ATOM 762 C C . HIS A 1 100 ? 5.449 -4.548 -9.936 1.00 94.62 100 HIS A C 1
ATOM 764 O O . HIS A 1 100 ? 6.685 -4.469 -9.946 1.00 94.62 100 HIS A O 1
ATOM 770 N N . GLY A 1 101 ? 4.697 -4.150 -8.907 1.00 94.69 101 GLY A N 1
ATOM 771 C CA . GLY A 1 101 ? 5.190 -3.445 -7.734 1.00 94.69 101 GLY A CA 1
ATOM 772 C C . GLY A 1 101 ? 5.567 -1.985 -8.005 1.00 94.69 101 GLY A C 1
ATOM 773 O O . GLY A 1 101 ? 5.483 -1.474 -9.126 1.00 94.69 101 GLY A O 1
ATOM 774 N N . GLY A 1 102 ? 5.994 -1.302 -6.949 1.00 94.94 102 GLY A N 1
ATOM 775 C CA . GLY A 1 102 ? 6.374 0.106 -6.929 1.00 94.94 102 GLY A CA 1
ATOM 776 C C . GLY A 1 102 ? 5.841 0.804 -5.682 1.00 94.94 102 GLY A C 1
ATOM 777 O O . GLY A 1 102 ? 5.704 0.202 -4.620 1.00 94.94 102 GLY A O 1
ATOM 778 N N . ASN A 1 103 ? 5.549 2.093 -5.815 1.00 95.69 103 ASN A N 1
ATOM 779 C CA . ASN A 1 103 ? 4.904 2.924 -4.811 1.00 95.69 103 ASN A CA 1
ATOM 780 C C . ASN A 1 103 ? 3.387 2.911 -5.035 1.00 95.69 103 ASN A C 1
ATOM 782 O O . ASN A 1 103 ? 2.921 3.245 -6.122 1.00 95.69 103 ASN A O 1
ATOM 786 N N . PHE A 1 104 ? 2.630 2.521 -4.017 1.00 97.31 104 PHE A N 1
ATOM 787 C CA . PHE A 1 104 ? 1.167 2.451 -4.042 1.00 97.31 104 PHE A CA 1
ATOM 788 C C . PHE A 1 104 ? 0.499 3.745 -3.553 1.00 97.31 104 PHE A C 1
ATOM 790 O O . PHE A 1 104 ? -0.726 3.838 -3.525 1.00 97.31 104 PHE A O 1
ATOM 797 N N . ALA A 1 105 ? 1.290 4.741 -3.155 1.00 96.75 105 ALA A N 1
ATOM 798 C CA . ALA A 1 105 ? 0.856 6.116 -2.949 1.00 96.75 105 ALA A CA 1
ATOM 799 C C . ALA A 1 105 ? 1.352 7.003 -4.100 1.00 96.75 105 ALA A C 1
ATOM 801 O O . ALA A 1 105 ? 2.239 6.610 -4.862 1.00 96.75 105 ALA A O 1
ATOM 802 N N . THR A 1 106 ? 0.788 8.203 -4.229 1.00 95.75 106 THR A N 1
ATOM 803 C CA . THR A 1 106 ? 1.196 9.171 -5.253 1.00 95.75 106 THR A CA 1
ATOM 804 C C . THR A 1 106 ? 2.656 9.561 -5.053 1.00 95.75 106 THR A C 1
ATOM 806 O O . THR A 1 106 ? 3.048 10.069 -3.998 1.00 95.75 106 THR A O 1
ATOM 809 N N . THR A 1 107 ? 3.480 9.355 -6.078 1.00 94.19 107 THR A N 1
ATOM 810 C CA . THR A 1 107 ? 4.869 9.810 -6.058 1.00 94.19 107 THR A CA 1
ATOM 811 C C . THR A 1 107 ? 4.969 11.310 -6.327 1.00 94.19 107 THR A C 1
ATOM 813 O O . THR A 1 107 ? 4.257 11.890 -7.146 1.00 94.19 107 THR A O 1
ATOM 816 N N . HIS A 1 108 ? 5.927 11.953 -5.664 1.00 93.06 108 HIS A N 1
ATOM 817 C CA . HIS A 1 108 ? 6.293 13.341 -5.927 1.00 93.06 108 HIS A CA 1
ATOM 818 C C . HIS A 1 108 ? 7.757 13.393 -6.373 1.00 93.06 108 HIS A C 1
ATOM 820 O O . HIS A 1 108 ? 8.670 13.390 -5.547 1.00 93.06 108 HIS A O 1
ATOM 826 N N . GLU A 1 109 ? 7.985 13.448 -7.688 1.00 89.81 109 GLU A N 1
ATOM 827 C CA . GLU A 1 109 ? 9.317 13.345 -8.317 1.00 89.81 109 GLU A CA 1
ATOM 828 C C . GLU A 1 109 ? 10.347 14.348 -7.764 1.00 89.81 109 GLU A C 1
ATOM 830 O O . GLU A 1 109 ? 11.538 14.044 -7.686 1.00 89.81 109 GLU A O 1
ATOM 835 N N . GLY A 1 110 ? 9.901 15.517 -7.289 1.00 93.12 110 GLY A N 1
ATOM 836 C CA . GLY A 1 110 ? 10.770 16.511 -6.651 1.00 93.12 110 GLY A CA 1
ATOM 837 C C . GLY A 1 110 ? 11.545 15.974 -5.440 1.00 93.12 110 GLY A C 1
ATOM 838 O O . GLY A 1 110 ? 12.708 16.333 -5.257 1.00 93.12 110 GLY A O 1
ATOM 839 N N . PHE A 1 111 ? 10.961 15.060 -4.655 1.00 93.06 111 PHE A N 1
ATOM 840 C CA . PHE A 1 111 ? 11.654 14.435 -3.519 1.00 93.06 111 PHE A CA 1
ATOM 841 C C . PHE A 1 111 ? 12.680 13.381 -3.947 1.00 93.06 111 PHE A C 1
ATOM 843 O O . PHE A 1 111 ? 13.606 13.082 -3.194 1.00 93.06 111 PHE A O 1
ATOM 850 N N . TYR A 1 112 ? 12.565 12.860 -5.168 1.00 90.94 112 TYR A N 1
ATOM 851 C CA . TYR A 1 112 ? 13.478 11.860 -5.711 1.00 90.94 112 TYR A CA 1
ATOM 852 C C . TYR A 1 112 ? 14.576 12.470 -6.583 1.00 90.94 112 TYR A C 1
ATOM 854 O O . TYR A 1 112 ? 15.539 11.780 -6.894 1.00 90.94 112 TYR A O 1
ATOM 862 N N . ALA A 1 113 ? 14.519 13.764 -6.919 1.00 91.38 113 ALA A N 1
ATOM 863 C CA . ALA A 1 113 ? 15.412 14.421 -7.883 1.00 91.38 113 ALA A CA 1
ATOM 864 C C . ALA A 1 113 ? 16.926 14.193 -7.667 1.00 91.38 113 ALA A C 1
ATOM 866 O O . ALA A 1 113 ? 17.700 14.281 -8.620 1.00 91.38 113 ALA A O 1
ATOM 867 N N . ARG A 1 114 ? 17.364 13.876 -6.439 1.00 92.19 114 ARG A N 1
ATOM 868 C CA . ARG A 1 114 ? 18.772 13.597 -6.088 1.00 92.19 114 ARG A CA 1
ATOM 869 C C . ARG A 1 114 ? 19.092 12.123 -5.794 1.00 92.19 114 ARG A C 1
ATOM 871 O O . ARG A 1 114 ? 20.187 11.823 -5.334 1.00 92.19 114 ARG A O 1
ATOM 878 N N . THR A 1 115 ? 18.165 11.207 -6.043 1.00 90.31 115 THR A N 1
ATOM 879 C CA . THR A 1 115 ? 18.375 9.749 -5.951 1.00 90.31 115 THR A CA 1
ATOM 880 C C . THR A 1 115 ? 18.483 9.150 -7.357 1.00 90.31 115 THR A C 1
ATOM 882 O O . THR A 1 115 ? 18.345 9.889 -8.328 1.00 90.31 115 THR A O 1
ATOM 885 N N . SER A 1 116 ? 18.718 7.844 -7.509 1.00 89.75 116 SER A N 1
ATOM 886 C CA . SER A 1 116 ? 18.499 7.152 -8.793 1.00 89.75 116 SER A CA 1
ATOM 887 C C . SER A 1 116 ? 17.107 6.519 -8.914 1.00 89.75 116 SER A C 1
ATOM 889 O O . SER A 1 116 ? 16.767 6.026 -9.981 1.00 89.75 116 SER A O 1
ATOM 891 N N . LEU A 1 117 ? 16.266 6.582 -7.872 1.00 88.75 117 LEU A N 1
ATOM 892 C CA . LEU A 1 117 ? 14.880 6.105 -7.934 1.00 88.75 117 LEU A CA 1
ATOM 893 C C . LEU A 1 117 ? 14.048 7.035 -8.815 1.00 88.75 117 LEU A C 1
ATOM 895 O O . LEU A 1 117 ? 13.799 8.182 -8.447 1.00 88.75 117 LEU A O 1
ATOM 899 N N . ARG A 1 118 ? 13.610 6.555 -9.975 1.00 88.38 118 ARG A N 1
ATOM 900 C CA . ARG A 1 118 ? 12.753 7.298 -10.908 1.00 88.38 118 ARG A CA 1
ATOM 901 C C . ARG A 1 118 ? 11.588 6.430 -11.338 1.00 88.38 118 ARG A C 1
ATOM 903 O O . ARG A 1 118 ? 11.745 5.216 -11.422 1.00 88.38 118 ARG A O 1
ATOM 910 N N . LYS A 1 119 ? 10.448 7.062 -11.645 1.00 89.00 119 LYS A N 1
ATOM 911 C CA . LYS A 1 119 ? 9.270 6.382 -12.216 1.00 89.00 119 LYS A CA 1
ATOM 912 C C . LYS A 1 119 ? 8.836 5.170 -11.383 1.00 89.00 119 LYS A C 1
ATOM 914 O O . LYS A 1 119 ? 8.542 4.107 -11.914 1.00 89.00 119 LYS A O 1
ATOM 919 N N . ILE A 1 120 ? 8.833 5.338 -10.063 1.00 92.00 120 ILE A N 1
ATOM 920 C CA . ILE A 1 120 ? 8.597 4.242 -9.118 1.00 92.00 120 ILE A CA 1
ATOM 921 C C . ILE A 1 120 ? 7.119 4.048 -8.768 1.00 92.00 120 ILE A C 1
ATOM 923 O O . ILE A 1 120 ? 6.823 3.229 -7.910 1.00 92.00 120 ILE A O 1
ATOM 927 N N . GLN A 1 121 ? 6.196 4.813 -9.358 1.00 95.00 121 GLN A N 1
ATOM 928 C CA . GLN A 1 121 ? 4.757 4.632 -9.148 1.00 95.00 121 GLN A CA 1
ATOM 929 C C . GLN A 1 121 ? 4.352 3.219 -9.588 1.00 95.00 121 GLN A C 1
ATOM 931 O O . GLN A 1 121 ? 4.678 2.809 -10.702 1.00 95.00 121 GLN A O 1
ATOM 936 N N . SER A 1 122 ? 3.643 2.483 -8.731 1.00 95.44 122 SER A N 1
ATOM 937 C CA . SER A 1 122 ? 3.118 1.170 -9.102 1.00 95.44 122 SER A CA 1
ATOM 938 C C . SER A 1 122 ? 1.997 1.325 -10.139 1.00 95.44 122 SER A C 1
ATOM 940 O O . SER A 1 122 ? 1.087 2.137 -9.935 1.00 95.44 122 SER A O 1
ATOM 942 N N . PRO A 1 123 ? 2.023 0.548 -11.235 1.00 95.81 123 PRO A N 1
ATOM 943 C CA . PRO A 1 123 ? 0.924 0.470 -12.186 1.00 95.81 123 PRO A CA 1
ATOM 944 C C . PRO A 1 123 ? -0.162 -0.536 -11.768 1.00 95.81 123 PRO A C 1
ATOM 946 O O . PRO A 1 123 ? -1.177 -0.622 -12.452 1.00 95.81 123 PRO A O 1
ATOM 949 N N . ASP A 1 124 ? 0.027 -1.299 -10.683 1.00 95.62 124 ASP A N 1
ATOM 950 C CA . ASP A 1 124 ? -0.843 -2.436 -10.330 1.00 95.62 124 ASP A CA 1
ATOM 951 C C . ASP A 1 124 ? -2.279 -2.006 -9.993 1.00 95.62 124 ASP A C 1
ATOM 953 O O . ASP A 1 124 ? -3.239 -2.748 -10.222 1.00 95.62 124 ASP A O 1
ATOM 957 N N . HIS A 1 125 ? -2.445 -0.793 -9.455 1.00 95.00 125 HIS A N 1
ATOM 958 C CA . HIS A 1 125 ? -3.740 -0.222 -9.075 1.00 95.00 125 HIS A CA 1
ATOM 959 C C . HIS A 1 125 ? -3.882 1.207 -9.632 1.00 95.00 125 HIS A C 1
ATOM 961 O O . HIS A 1 125 ? -3.734 2.182 -8.890 1.00 95.00 125 HIS A O 1
ATOM 967 N N . PRO A 1 126 ? -4.140 1.365 -10.947 1.00 94.50 126 PRO A N 1
ATOM 968 C CA . PRO A 1 126 ? -4.154 2.673 -11.594 1.00 94.50 126 PRO A CA 1
ATOM 969 C C . PRO A 1 126 ? -5.153 3.637 -10.945 1.00 94.50 126 PRO A C 1
ATOM 971 O O . PRO A 1 126 ? -6.330 3.318 -10.787 1.00 94.50 126 PRO A O 1
ATOM 974 N N . GLY A 1 127 ? -4.681 4.833 -10.588 1.00 94.75 127 GLY A N 1
ATOM 975 C CA . GLY A 1 127 ? -5.506 5.882 -9.979 1.00 94.75 127 GLY A CA 1
ATOM 976 C C . GLY A 1 127 ? -5.841 5.670 -8.499 1.00 94.75 127 GLY A C 1
ATOM 977 O O . GLY A 1 127 ? -6.527 6.511 -7.921 1.00 94.75 127 GLY A O 1
ATOM 978 N N . PHE A 1 128 ? -5.359 4.593 -7.874 1.00 97.75 128 PHE A N 1
ATOM 979 C CA . PHE A 1 128 ? -5.560 4.343 -6.452 1.00 97.75 128 PHE A CA 1
ATOM 980 C C . PHE A 1 128 ? -4.321 4.737 -5.646 1.00 97.75 128 PHE A C 1
ATOM 982 O O . PHE A 1 128 ? -3.279 4.094 -5.729 1.00 97.75 128 PHE A O 1
ATOM 989 N N . ASP A 1 129 ? -4.459 5.781 -4.830 1.00 98.25 129 ASP A N 1
ATOM 990 C CA . ASP A 1 129 ? -3.471 6.150 -3.820 1.00 98.25 129 ASP A CA 1
ATOM 991 C C . ASP A 1 129 ? -3.887 5.558 -2.471 1.00 98.25 129 ASP A C 1
ATOM 993 O O . ASP A 1 129 ? -4.873 5.994 -1.860 1.00 98.25 129 ASP A O 1
ATOM 997 N N . VAL A 1 130 ? -3.136 4.560 -2.000 1.00 98.38 130 VAL A N 1
ATOM 998 C CA . VAL A 1 130 ? -3.462 3.849 -0.760 1.00 98.38 130 VAL A CA 1
ATOM 999 C C . VAL A 1 130 ? -3.415 4.768 0.462 1.00 98.38 130 VAL A C 1
ATOM 1001 O O . VAL A 1 130 ? -4.273 4.660 1.336 1.00 98.38 130 VAL A O 1
ATOM 1004 N N . LEU A 1 131 ? -2.469 5.708 0.533 1.00 98.25 131 LEU A N 1
ATOM 1005 C CA . LEU A 1 131 ? -2.346 6.596 1.688 1.00 98.25 131 LEU A CA 1
ATOM 1006 C C . LEU A 1 131 ? -3.445 7.651 1.681 1.00 98.25 131 LEU A C 1
ATOM 1008 O O . LEU A 1 131 ? -4.113 7.824 2.699 1.00 98.25 131 LEU A O 1
ATOM 1012 N N . ALA A 1 132 ? -3.675 8.314 0.546 1.00 98.38 132 ALA A N 1
ATOM 1013 C CA . ALA A 1 132 ? -4.716 9.333 0.435 1.00 98.38 132 ALA A CA 1
ATOM 1014 C C . ALA A 1 132 ? -6.111 8.756 0.723 1.00 98.38 132 ALA A C 1
ATOM 1016 O O . ALA A 1 132 ? -6.945 9.425 1.335 1.00 98.38 132 ALA A O 1
ATOM 1017 N N . SER A 1 133 ? -6.348 7.502 0.330 1.00 98.56 133 SER A N 1
ATOM 1018 C CA . SER A 1 133 ? -7.646 6.848 0.504 1.00 98.56 133 SER A CA 1
ATOM 1019 C C . SER A 1 133 ? -7.842 6.271 1.913 1.00 98.56 133 SER A C 1
ATOM 1021 O O . SER A 1 133 ? -8.921 6.410 2.494 1.00 98.56 133 SER A O 1
ATOM 1023 N N . VAL A 1 134 ? -6.819 5.624 2.486 1.00 98.62 134 VAL A N 1
ATOM 1024 C CA . VAL A 1 134 ? -6.942 4.885 3.758 1.00 98.62 134 VAL A CA 1
ATOM 1025 C C . VAL A 1 134 ? -6.680 5.771 4.973 1.00 98.62 134 VAL A C 1
ATOM 1027 O O . VAL A 1 134 ? -7.379 5.636 5.980 1.00 98.62 134 VAL A O 1
ATOM 1030 N N . LEU A 1 135 ? -5.713 6.695 4.909 1.00 98.50 135 LEU A N 1
ATOM 1031 C CA . LEU A 1 135 ? -5.268 7.463 6.077 1.00 98.50 135 LEU A CA 1
ATOM 1032 C C . LEU A 1 135 ? -6.411 8.224 6.778 1.00 98.50 135 LEU A C 1
ATOM 1034 O O . LEU A 1 135 ? -6.531 8.072 7.997 1.00 98.50 135 LEU A O 1
ATOM 1038 N N . PRO A 1 136 ? -7.295 8.971 6.080 1.00 98.56 136 PRO A N 1
ATOM 1039 C CA . PRO A 1 136 ? -8.388 9.680 6.749 1.00 98.56 136 PRO A CA 1
ATOM 1040 C C . PRO A 1 136 ? -9.362 8.729 7.464 1.00 98.56 136 PRO A C 1
ATOM 1042 O O . PRO A 1 136 ? -9.841 9.022 8.559 1.00 98.56 136 PRO A O 1
ATOM 1045 N N . LYS A 1 137 ? -9.622 7.558 6.867 1.00 98.69 137 LYS A N 1
ATOM 1046 C CA . LYS A 1 137 ? -10.537 6.531 7.392 1.00 98.69 137 LYS A CA 1
ATOM 1047 C C . LYS A 1 137 ? -9.949 5.760 8.573 1.00 98.69 137 LYS A C 1
ATOM 1049 O O . LYS A 1 137 ? -10.685 5.362 9.476 1.00 98.69 137 LYS A O 1
ATOM 1054 N N . ALA A 1 138 ? -8.636 5.556 8.579 1.00 98.44 138 ALA A N 1
ATOM 1055 C CA . ALA A 1 138 ? -7.911 4.973 9.701 1.00 98.44 138 ALA A CA 1
ATOM 1056 C C . ALA A 1 138 ? -7.858 5.952 10.888 1.00 98.44 138 ALA A C 1
ATOM 1058 O O . ALA A 1 138 ? -8.129 5.574 12.030 1.00 98.44 138 ALA A O 1
ATOM 1059 N N . GLN A 1 139 ? -7.592 7.235 10.620 1.00 98.12 139 GLN A N 1
ATOM 1060 C CA . GLN A 1 139 ? -7.553 8.277 11.648 1.00 98.12 139 GLN A CA 1
ATOM 1061 C C . GLN A 1 139 ? -8.909 8.487 12.326 1.00 98.12 139 GLN A C 1
ATOM 1063 O O . GLN A 1 139 ? -8.954 8.578 13.552 1.00 98.12 139 GLN A O 1
ATOM 1068 N N . SER A 1 140 ? -10.019 8.471 11.577 1.00 98.25 140 SER A N 1
ATOM 1069 C CA . SER A 1 140 ? -11.366 8.560 12.168 1.00 98.25 140 SER A CA 1
ATOM 1070 C C . SER A 1 140 ? -11.692 7.394 13.110 1.00 98.25 140 SER A C 1
ATOM 1072 O O . SER A 1 140 ? -12.606 7.491 13.923 1.00 98.25 140 SER A O 1
ATOM 1074 N N . ARG A 1 141 ? -10.937 6.295 13.009 1.00 97.56 141 ARG A N 1
ATOM 1075 C CA . ARG A 1 141 ? -11.029 5.092 13.842 1.00 97.56 141 ARG A CA 1
ATOM 1076 C C . ARG A 1 141 ? -9.971 5.047 14.950 1.00 97.56 141 ARG A C 1
ATOM 1078 O O . ARG A 1 141 ? -9.877 4.044 15.647 1.00 97.56 141 ARG A O 1
ATOM 1085 N N . ASN A 1 142 ? -9.181 6.104 15.146 1.00 97.00 142 ASN A N 1
ATOM 1086 C CA . ASN A 1 142 ? -8.041 6.134 16.074 1.00 97.00 142 ASN A CA 1
ATOM 1087 C C . ASN A 1 142 ? -6.971 5.060 15.783 1.00 97.00 142 ASN A C 1
ATOM 1089 O O . ASN A 1 142 ? -6.256 4.629 16.690 1.00 97.00 142 ASN A O 1
ATOM 1093 N N . MET A 1 143 ? -6.839 4.632 14.524 1.00 98.31 143 MET A N 1
ATOM 1094 C CA . MET A 1 143 ? -5.769 3.734 14.100 1.00 98.31 143 MET A CA 1
ATOM 1095 C C . MET A 1 143 ? -4.525 4.538 13.716 1.00 98.31 143 MET A C 1
ATOM 1097 O O . MET A 1 143 ? -4.577 5.456 12.893 1.00 98.31 143 MET A O 1
ATOM 1101 N N . LYS A 1 144 ? -3.374 4.171 14.282 1.00 97.94 144 LYS A N 1
ATOM 1102 C CA . LYS A 1 144 ? -2.074 4.687 13.838 1.00 97.94 144 LYS A CA 1
ATOM 1103 C C . LYS A 1 144 ? -1.758 4.112 12.463 1.00 97.94 144 LYS A C 1
ATOM 1105 O O . LYS A 1 144 ? -2.019 2.941 12.228 1.00 97.94 144 LYS A O 1
ATOM 1110 N N . THR A 1 145 ? -1.181 4.909 11.573 1.00 98.12 145 THR A N 1
ATOM 1111 C CA . THR A 1 145 ? -0.786 4.454 10.234 1.00 98.12 145 THR A CA 1
ATOM 1112 C C . THR A 1 145 ? 0.711 4.650 10.057 1.00 98.12 145 THR A C 1
ATOM 1114 O O . THR A 1 145 ? 1.230 5.733 10.322 1.00 98.12 145 THR A O 1
ATOM 1117 N N . PHE A 1 146 ? 1.393 3.599 9.621 1.00 98.06 146 PHE A N 1
ATOM 1118 C CA . PHE A 1 146 ? 2.822 3.561 9.362 1.00 98.06 146 PHE A CA 1
ATOM 1119 C C . PHE A 1 146 ? 3.053 3.139 7.915 1.00 98.06 146 PHE A C 1
ATOM 1121 O O . PHE A 1 146 ? 2.453 2.171 7.442 1.00 98.06 146 PHE A O 1
ATOM 1128 N N . CYS A 1 147 ? 3.945 3.850 7.228 1.00 97.44 147 CYS A N 1
ATOM 1129 C CA . CYS A 1 147 ? 4.444 3.416 5.932 1.00 97.44 147 CYS A CA 1
ATOM 1130 C C . CYS A 1 147 ? 5.391 2.241 6.157 1.00 97.44 147 CYS A C 1
ATOM 1132 O O . CYS A 1 147 ? 6.442 2.388 6.784 1.00 97.44 147 CYS A O 1
ATOM 1134 N N . TRP A 1 148 ? 5.001 1.080 5.658 1.00 95.25 148 TRP A N 1
ATOM 1135 C CA . TRP A 1 148 ? 5.829 -0.105 5.618 1.00 95.25 148 TRP A CA 1
ATOM 1136 C C . TRP A 1 148 ? 6.315 -0.312 4.188 1.00 95.25 148 TRP A C 1
ATOM 1138 O O . TRP A 1 148 ? 5.583 -0.118 3.216 1.00 95.25 148 TRP A O 1
ATOM 1148 N N . TYR A 1 149 ? 7.587 -0.650 4.063 1.00 92.62 149 TYR A N 1
ATOM 1149 C CA . TYR A 1 149 ? 8.222 -0.934 2.793 1.00 92.62 149 TYR A CA 1
ATOM 1150 C C . TYR A 1 149 ? 9.255 -2.035 2.982 1.00 92.62 149 TYR A C 1
ATOM 1152 O O . TYR A 1 149 ? 9.691 -2.309 4.103 1.00 92.62 149 TYR A O 1
ATOM 1160 N N . GLU A 1 150 ? 9.641 -2.640 1.872 1.00 87.31 150 GLU A N 1
ATOM 1161 C CA . GLU A 1 150 ? 10.753 -3.579 1.798 1.00 87.31 150 GLU A CA 1
ATOM 1162 C C . GLU A 1 150 ? 11.840 -3.032 0.868 1.00 87.31 150 GLU A C 1
ATOM 1164 O O . GLU A 1 150 ? 11.580 -2.217 -0.020 1.00 87.31 150 GLU A O 1
ATOM 1169 N N . ASP A 1 151 ? 13.063 -3.498 1.075 1.00 81.12 151 ASP A N 1
ATOM 1170 C CA . ASP A 1 151 ? 14.253 -3.215 0.270 1.00 81.12 151 ASP A CA 1
ATOM 1171 C C . ASP A 1 151 ? 14.429 -4.212 -0.890 1.00 81.12 151 ASP A C 1
ATOM 1173 O O . ASP A 1 151 ? 15.485 -4.290 -1.521 1.00 81.12 151 ASP A O 1
ATOM 1177 N N . VAL A 1 152 ? 13.373 -4.958 -1.226 1.00 85.06 152 VAL A N 1
ATOM 1178 C CA . VAL A 1 152 ? 13.340 -5.798 -2.420 1.00 85.06 152 VAL A CA 1
ATOM 1179 C C . VAL A 1 152 ? 13.142 -4.904 -3.632 1.00 85.06 152 VAL A C 1
ATOM 1181 O O . VAL A 1 152 ? 12.061 -4.362 -3.868 1.00 85.06 152 VAL A O 1
ATOM 1184 N N . PHE A 1 153 ? 14.195 -4.787 -4.433 1.00 87.38 153 PHE A N 1
ATOM 1185 C CA . PHE A 1 153 ? 14.157 -4.070 -5.695 1.00 87.38 153 PHE A CA 1
ATOM 1186 C C . PHE A 1 153 ? 14.220 -5.007 -6.890 1.00 87.38 153 PHE A C 1
ATOM 1188 O O . PHE A 1 153 ? 14.981 -5.977 -6.942 1.00 87.38 153 PHE A O 1
ATOM 1195 N N . ARG A 1 154 ? 13.452 -4.643 -7.910 1.00 85.75 154 ARG A N 1
ATOM 1196 C CA . ARG A 1 154 ? 13.549 -5.225 -9.238 1.00 85.75 154 ARG A CA 1
ATOM 1197 C C . ARG A 1 154 ? 14.868 -4.849 -9.913 1.00 85.75 154 ARG A C 1
ATOM 1199 O O . ARG A 1 154 ? 15.330 -3.716 -9.816 1.00 85.75 154 ARG A O 1
ATOM 1206 N N . ARG A 1 155 ? 15.475 -5.813 -10.610 1.00 85.69 155 ARG A N 1
ATOM 1207 C CA . ARG A 1 155 ? 16.800 -5.650 -11.238 1.00 85.69 155 ARG A CA 1
ATOM 1208 C C . ARG A 1 155 ? 16.776 -4.833 -12.529 1.00 85.69 155 ARG A C 1
ATOM 1210 O O . ARG A 1 155 ? 17.822 -4.369 -12.961 1.00 85.69 155 ARG A O 1
ATOM 1217 N N . ASP A 1 156 ? 15.610 -4.686 -13.142 1.00 86.81 156 ASP A N 1
ATOM 1218 C CA . ASP A 1 156 ? 15.399 -3.968 -14.401 1.00 86.81 156 ASP A CA 1
ATOM 1219 C C . ASP A 1 156 ? 15.046 -2.483 -14.205 1.00 86.81 156 ASP A C 1
ATOM 1221 O O . ASP A 1 156 ? 14.801 -1.770 -15.175 1.00 86.81 156 ASP A O 1
ATOM 1225 N N . LEU A 1 157 ? 15.039 -1.998 -12.960 1.00 88.19 157 LEU A N 1
ATOM 1226 C CA . LEU A 1 157 ? 14.831 -0.587 -12.653 1.00 88.19 157 LEU A CA 1
ATOM 1227 C C . LEU A 1 157 ? 16.058 0.249 -13.047 1.00 88.19 157 LEU A C 1
ATOM 1229 O O . LEU A 1 157 ? 17.198 -0.077 -12.713 1.00 88.19 157 LEU A O 1
ATOM 1233 N N . GLU A 1 158 ? 15.819 1.369 -13.723 1.00 87.69 158 GLU A N 1
ATOM 1234 C CA . GLU A 1 158 ? 16.876 2.290 -14.141 1.00 87.69 158 GLU A CA 1
ATOM 1235 C C . GLU A 1 158 ? 17.662 2.820 -12.925 1.00 87.69 158 GLU A C 1
ATOM 1237 O O . GLU A 1 158 ? 17.087 3.358 -11.981 1.00 87.69 158 GLU A O 1
ATOM 1242 N N . GLY A 1 159 ? 18.990 2.661 -12.940 1.00 87.94 159 GLY A N 1
ATOM 1243 C CA . GLY A 1 159 ? 19.885 3.166 -11.890 1.00 87.94 159 GLY A CA 1
ATOM 1244 C C . GLY A 1 159 ? 19.788 2.446 -10.540 1.00 87.94 159 GLY A C 1
ATOM 1245 O O . GLY A 1 159 ? 20.270 2.979 -9.530 1.00 87.94 159 GLY A O 1
ATOM 1246 N N . ILE A 1 160 ? 19.165 1.262 -10.496 1.00 88.12 160 ILE A N 1
ATOM 1247 C CA . ILE A 1 160 ? 18.983 0.503 -9.254 1.00 88.12 160 ILE A CA 1
ATOM 1248 C C . ILE A 1 160 ? 20.274 -0.083 -8.694 1.00 88.12 160 ILE A C 1
ATOM 1250 O O . ILE A 1 160 ? 20.435 -0.223 -7.485 1.00 88.12 160 ILE A O 1
ATOM 1254 N N . ASP A 1 161 ? 21.239 -0.348 -9.564 1.00 87.06 161 ASP A N 1
ATOM 1255 C CA . ASP A 1 161 ? 22.561 -0.864 -9.230 1.00 87.06 161 ASP A CA 1
ATOM 1256 C C . ASP A 1 161 ? 23.340 0.048 -8.263 1.00 87.06 161 ASP A C 1
ATOM 1258 O O . ASP A 1 161 ? 24.294 -0.405 -7.629 1.00 87.06 161 ASP A O 1
ATOM 1262 N N . ARG A 1 162 ? 22.944 1.323 -8.156 1.00 86.62 162 ARG A N 1
ATOM 1263 C CA . ARG A 1 162 ? 23.503 2.321 -7.230 1.00 86.62 162 ARG A CA 1
ATOM 1264 C C . ARG A 1 162 ? 22.853 2.310 -5.844 1.00 86.62 162 ARG A C 1
ATOM 1266 O O . ARG A 1 162 ? 23.362 2.978 -4.950 1.00 86.62 162 ARG A O 1
ATOM 1273 N N . LEU A 1 163 ? 21.721 1.625 -5.694 1.00 83.44 163 LEU A N 1
ATOM 1274 C CA . LEU A 1 163 ? 20.906 1.584 -4.473 1.00 83.44 163 LEU A CA 1
ATOM 1275 C C . LEU A 1 163 ? 20.884 0.202 -3.825 1.00 83.44 163 LEU A C 1
ATOM 1277 O O . LEU A 1 163 ? 20.432 0.071 -2.694 1.00 83.44 163 LEU A O 1
ATOM 1281 N N . GLN A 1 164 ? 21.349 -0.817 -4.542 1.00 81.94 164 GLN A N 1
ATOM 1282 C CA . GLN A 1 164 ? 21.478 -2.163 -4.010 1.00 81.94 164 GLN A CA 1
ATOM 1283 C C . GLN A 1 164 ? 22.637 -2.237 -3.024 1.00 81.94 164 GLN A C 1
ATOM 1285 O O . GLN A 1 164 ? 23.737 -1.742 -3.292 1.00 81.94 164 GLN A O 1
ATOM 1290 N N . GLU A 1 165 ? 22.382 -2.890 -1.893 1.00 78.25 165 GLU A N 1
ATOM 1291 C CA . GLU A 1 165 ? 23.436 -3.245 -0.959 1.00 78.25 165 GLU A CA 1
ATOM 1292 C C . GLU A 1 165 ? 24.448 -4.173 -1.632 1.00 78.25 165 GLU A C 1
ATOM 1294 O O . GLU A 1 165 ? 24.112 -5.032 -2.449 1.00 78.25 165 GLU A O 1
ATOM 1299 N N . VAL A 1 166 ? 25.714 -3.985 -1.277 1.00 79.31 166 VAL A N 1
ATOM 1300 C CA . VAL A 1 166 ? 26.801 -4.853 -1.713 1.00 79.31 166 VAL A CA 1
ATOM 1301 C C . VAL A 1 166 ? 27.145 -5.748 -0.535 1.00 79.31 166 VAL A C 1
ATOM 1303 O O . VAL A 1 166 ? 27.312 -5.271 0.588 1.00 79.31 166 VAL A O 1
ATOM 1306 N N . THR A 1 167 ? 27.271 -7.050 -0.778 1.00 80.62 167 THR A N 1
ATOM 1307 C CA . THR A 1 167 ? 27.735 -7.976 0.260 1.00 80.62 167 THR A CA 1
ATOM 1308 C C . THR A 1 167 ? 29.107 -7.549 0.787 1.00 80.62 167 THR A C 1
ATOM 1310 O O . THR A 1 167 ? 29.888 -6.919 0.072 1.00 80.62 167 THR A O 1
ATOM 1313 N N . LEU A 1 168 ? 29.473 -7.990 1.996 1.00 82.75 168 LEU A N 1
ATOM 1314 C CA . LEU A 1 168 ? 30.812 -7.745 2.558 1.00 82.75 168 LEU A CA 1
ATOM 1315 C C . LEU A 1 168 ? 31.952 -8.191 1.616 1.00 82.75 168 LEU A C 1
ATOM 1317 O O . LEU A 1 168 ? 33.046 -7.640 1.657 1.00 82.75 168 LEU A O 1
ATOM 1321 N N . SER A 1 169 ? 31.690 -9.166 0.739 1.00 89.12 169 SER A N 1
ATOM 1322 C CA . SER A 1 169 ? 32.647 -9.663 -0.259 1.00 89.12 169 SER A CA 1
ATOM 1323 C C . SER A 1 169 ? 32.819 -8.758 -1.490 1.00 89.12 169 SER A C 1
ATOM 1325 O O . SER A 1 169 ? 33.593 -9.090 -2.385 1.00 89.12 169 SER A O 1
ATOM 1327 N N . GLY A 1 170 ? 32.075 -7.652 -1.578 1.00 78.56 170 GLY A N 1
ATOM 1328 C CA . GLY A 1 170 ? 32.067 -6.752 -2.733 1.00 78.56 170 GLY A CA 1
ATOM 1329 C C . GLY A 1 170 ? 31.186 -7.221 -3.898 1.00 78.56 170 GLY A C 1
ATOM 1330 O O . GLY A 1 170 ? 31.119 -6.545 -4.922 1.00 78.56 170 GLY A O 1
ATOM 1331 N N . LYS A 1 171 ? 30.499 -8.363 -3.765 1.00 75.25 171 LYS A N 1
ATOM 1332 C CA . LYS A 1 171 ? 29.539 -8.857 -4.763 1.00 75.25 171 LYS A CA 1
ATOM 1333 C C . LYS A 1 171 ? 28.179 -8.181 -4.589 1.00 75.25 171 LYS A C 1
ATOM 1335 O O . LYS A 1 171 ? 27.722 -8.058 -3.449 1.00 75.25 171 LYS A O 1
ATOM 1340 N N . LYS A 1 172 ? 27.571 -7.785 -5.710 1.00 64.75 172 LYS A N 1
ATOM 1341 C CA . LYS A 1 172 ? 26.163 -7.376 -5.817 1.00 64.75 172 LYS A CA 1
ATOM 1342 C C . LYS A 1 172 ? 25.261 -8.597 -5.984 1.00 64.75 172 LYS A C 1
ATOM 1344 O O . LYS A 1 172 ? 25.741 -9.583 -6.593 1.00 64.75 172 LYS A O 1
#

Radius of gyration: 24.91 Å; chains: 1; bounding box: 48×41×75 Å

pLDDT: mean 86.53, std 15.25, range [45.72, 98.69]

Sequence (172 aa):
MNRREFMQTALGAAVLTVDTARAADTPQRQRPAPMIGIQVGAASFVDEGIDPVLDRFQRDAHINGLFIATFSYGRGIAGRQVPGQPLPDHGKQEYDTAFHGGNFATTHEGFYARTSLRKIQSPDHPGFDVLASVLPKAQSRNMKTFCWYEDVFRRDLEGIDRLQEVTLSGKK